Protein AF-A0A2V6RR60-F1 (afdb_monomer)

Sequence (79 aa):
MARVRLVPTEKLDPALRDLTEQAVRHRQNPAIFQAMGHIPEAFKAYWTFYAPLRLKGLLDAKLKELVRLKIASLNDCAT

Foldseek 3Di:
DDPDDFADLVLADPVLNVVLVVCVVVVHDSRVSRRCSVPVVVVVVVCVVCVCVQPHDDDDNVVSVVVVVVVCVVVVHDD

Mean predicted aligned error: 2.94 Å

Solvent-accessible surface area (backbone atoms only — not comparable to full-atom values): 4713 Å² total; per-residue (Å²): 130,81,93,62,81,65,45,55,64,92,76,34,56,69,73,45,27,54,52,28,51,50,24,53,76,70,75,43,82,35,62,63,42,22,49,39,44,82,44,52,68,60,47,52,54,50,43,69,65,45,46,53,69,69,78,48,74,93,68,54,68,66,59,53,47,54,51,51,52,52,52,28,60,77,64,75,45,91,126

Structure (mmCIF, N/CA/C/O backbone):
data_AF-A0A2V6RR60-F1
#
_entry.id   AF-A0A2V6RR60-F1
#
loop_
_atom_site.group_PDB
_atom_site.id
_atom_site.type_symbol
_atom_site.label_atom_id
_atom_site.label_alt_id
_atom_site.label_comp_id
_atom_site.label_asym_id
_atom_site.label_entity_id
_atom_site.label_seq_id
_atom_site.pdbx_PDB_ins_code
_atom_site.Cartn_x
_atom_site.Cartn_y
_atom_site.Cartn_z
_atom_site.occupancy
_atom_site.B_iso_or_equiv
_atom_site.auth_seq_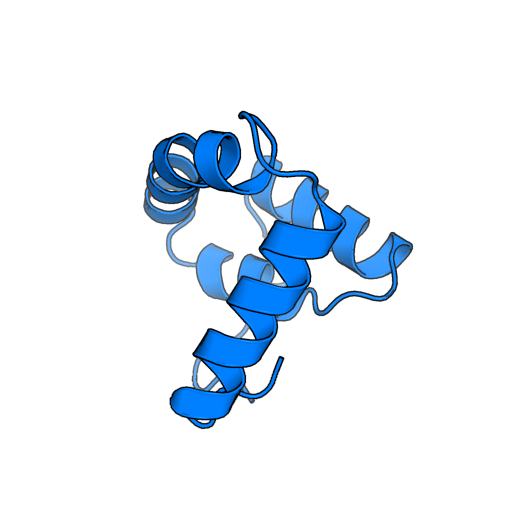id
_atom_site.auth_comp_id
_atom_site.auth_asym_id
_atom_site.auth_atom_id
_atom_site.pdbx_PDB_model_num
ATOM 1 N N . MET A 1 1 ? 3.875 -7.143 -15.461 1.00 68.50 1 MET A N 1
ATOM 2 C CA . MET A 1 1 ? 4.500 -5.798 -15.445 1.00 68.50 1 MET A CA 1
ATOM 3 C C . MET A 1 1 ? 3.461 -4.747 -15.793 1.00 68.50 1 MET A C 1
ATOM 5 O O . MET A 1 1 ? 2.568 -5.048 -16.581 1.00 68.50 1 MET A O 1
ATOM 9 N N . ALA A 1 2 ? 3.562 -3.550 -15.209 1.00 81.06 2 ALA A N 1
ATOM 10 C CA . ALA A 1 2 ? 2.649 -2.452 -15.517 1.00 81.06 2 ALA A CA 1
ATOM 11 C C . ALA A 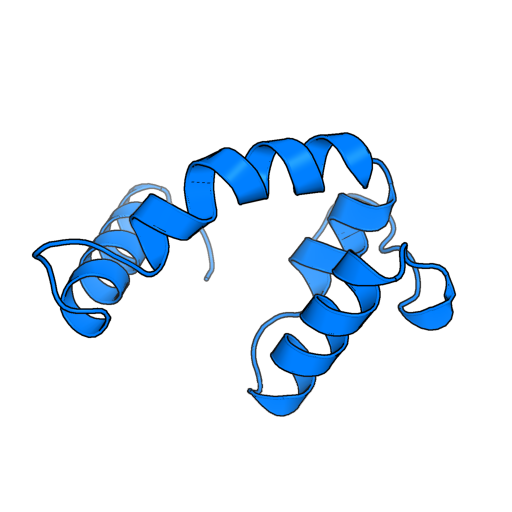1 2 ? 2.715 -2.102 -17.013 1.00 81.06 2 ALA A C 1
ATOM 13 O O . ALA A 1 2 ? 3.797 -2.017 -17.590 1.00 81.06 2 ALA A O 1
ATOM 14 N N . ARG A 1 3 ? 1.550 -1.920 -17.641 1.00 90.75 3 ARG A N 1
ATOM 15 C CA . ARG A 1 3 ? 1.433 -1.459 -19.038 1.00 90.75 3 ARG A CA 1
ATOM 16 C C . ARG A 1 3 ? 1.409 0.070 -19.149 1.00 90.75 3 ARG A C 1
ATOM 18 O O . ARG A 1 3 ? 1.378 0.604 -20.251 1.00 90.75 3 ARG A O 1
ATOM 25 N N . VAL A 1 4 ? 1.430 0.759 -18.010 1.00 92.00 4 VAL A N 1
ATOM 26 C CA . VAL A 1 4 ? 1.511 2.216 -17.892 1.00 92.00 4 VAL A CA 1
ATOM 27 C C . VAL A 1 4 ? 2.918 2.626 -17.470 1.00 92.00 4 VAL A C 1
ATOM 29 O O . VAL A 1 4 ? 3.619 1.862 -16.803 1.00 92.00 4 VAL A O 1
ATOM 32 N N . ARG A 1 5 ? 3.332 3.843 -17.839 1.00 95.62 5 ARG A N 1
ATOM 33 C CA . ARG A 1 5 ? 4.585 4.421 -17.334 1.00 95.62 5 ARG A CA 1
ATOM 34 C C . ARG A 1 5 ? 4.465 4.611 -15.825 1.00 95.62 5 ARG A C 1
ATOM 36 O O . ARG A 1 5 ? 3.457 5.133 -15.366 1.00 95.62 5 ARG A O 1
ATOM 43 N N . LEU A 1 6 ? 5.475 4.211 -15.066 1.00 96.81 6 LEU A N 1
ATOM 44 C CA . LEU A 1 6 ? 5.506 4.441 -13.623 1.00 96.81 6 LEU A CA 1
ATOM 45 C C . LEU A 1 6 ? 5.958 5.876 -13.344 1.00 96.81 6 LEU A C 1
ATOM 47 O O . LEU A 1 6 ? 6.912 6.349 -13.965 1.00 96.81 6 LEU A O 1
ATOM 51 N N . VAL A 1 7 ? 5.270 6.572 -12.439 1.00 97.50 7 VAL A N 1
ATOM 52 C CA . VAL A 1 7 ? 5.696 7.904 -11.998 1.00 97.50 7 VAL A CA 1
ATOM 53 C C . VAL A 1 7 ? 6.924 7.743 -11.090 1.00 97.50 7 VAL A C 1
ATOM 55 O O . VAL A 1 7 ? 6.857 6.966 -10.134 1.00 97.50 7 VAL A O 1
ATOM 58 N N . PRO A 1 8 ? 8.047 8.437 -11.366 1.00 96.69 8 PRO A N 1
ATOM 59 C CA . PRO A 1 8 ? 9.225 8.393 -10.502 1.00 96.69 8 PRO A CA 1
ATOM 60 C C . PRO A 1 8 ? 8.901 8.830 -9.071 1.00 96.69 8 PRO A C 1
ATOM 62 O O . PRO A 1 8 ? 8.118 9.760 -8.874 1.00 96.69 8 PRO A O 1
ATOM 65 N N . THR A 1 9 ? 9.510 8.181 -8.078 1.00 96.25 9 THR A N 1
ATOM 66 C CA . THR A 1 9 ? 9.211 8.372 -6.646 1.00 96.25 9 THR A CA 1
ATOM 67 C C . THR A 1 9 ? 9.324 9.835 -6.206 1.00 96.25 9 THR A C 1
ATOM 69 O O . THR A 1 9 ? 8.485 10.352 -5.468 1.00 96.25 9 THR A O 1
ATOM 72 N N . GLU A 1 10 ? 10.322 10.550 -6.713 1.00 96.38 10 GLU A N 1
ATOM 73 C CA . GLU A 1 10 ? 10.561 11.964 -6.442 1.00 96.38 10 GLU A CA 1
ATOM 74 C C . GLU A 1 10 ? 9.455 12.880 -6.993 1.00 96.38 10 GLU A C 1
ATOM 76 O O . GLU A 1 10 ? 9.219 13.955 -6.445 1.00 96.38 10 GLU A O 1
ATOM 81 N N . LYS A 1 11 ? 8.713 12.435 -8.013 1.00 97.19 11 LYS A N 1
ATOM 82 C CA . LYS A 1 11 ? 7.603 13.177 -8.636 1.00 97.19 11 LYS A CA 1
ATOM 83 C C . LYS A 1 11 ? 6.225 12.801 -8.087 1.00 97.19 11 LYS A C 1
ATOM 85 O O . LYS A 1 11 ? 5.230 13.353 -8.548 1.00 97.19 11 LYS A O 1
ATOM 90 N N . LEU A 1 12 ? 6.151 11.861 -7.144 1.00 97.88 12 LEU A N 1
ATOM 91 C CA . LEU A 1 12 ? 4.886 11.455 -6.539 1.00 97.88 12 LEU A CA 1
ATOM 92 C C . LEU A 1 12 ? 4.322 12.529 -5.610 1.00 97.88 12 LEU A C 1
ATOM 94 O O . LEU A 1 12 ? 5.059 13.295 -4.986 1.00 97.88 12 LEU A O 1
ATOM 98 N N . ASP A 1 13 ? 2.997 12.504 -5.471 1.00 97.62 13 ASP A N 1
ATOM 99 C CA . ASP A 1 13 ? 2.313 13.115 -4.335 1.00 97.62 13 ASP A CA 1
ATOM 100 C C . ASP A 1 13 ? 2.954 12.639 -3.011 1.00 97.62 13 ASP A C 1
ATOM 102 O O . ASP A 1 13 ? 3.294 11.452 -2.913 1.00 97.62 13 ASP A O 1
ATOM 106 N N . PRO A 1 14 ? 3.118 13.513 -1.995 1.00 96.94 14 PRO A N 1
ATOM 107 C CA . PRO A 1 14 ? 3.819 13.166 -0.759 1.00 96.94 14 PRO A CA 1
ATOM 108 C C . PRO A 1 14 ? 3.322 11.877 -0.093 1.00 96.94 14 PRO A C 1
ATOM 110 O O . PRO A 1 14 ? 4.135 11.047 0.301 1.00 96.94 14 PRO A O 1
ATOM 113 N N . ALA A 1 15 ? 2.005 11.646 -0.050 1.00 94.00 15 ALA A N 1
ATOM 114 C CA . ALA A 1 15 ? 1.457 10.452 0.590 1.00 94.00 15 ALA A CA 1
ATOM 115 C C . ALA A 1 15 ? 1.828 9.165 -0.169 1.00 94.00 15 ALA A C 1
ATOM 117 O O . ALA A 1 15 ? 2.127 8.134 0.434 1.00 94.00 15 ALA A O 1
ATOM 118 N N . LEU A 1 16 ? 1.829 9.214 -1.504 1.00 96.88 16 LEU A N 1
ATOM 119 C CA . LEU A 1 16 ? 2.218 8.074 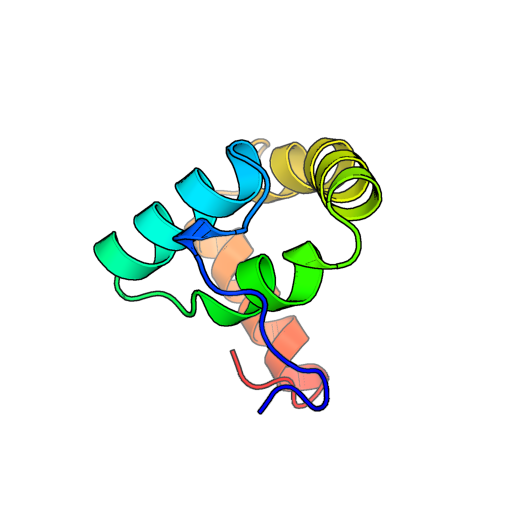-2.338 1.00 96.88 16 LEU A CA 1
ATOM 120 C C . LEU A 1 16 ? 3.734 7.864 -2.319 1.00 96.88 16 LEU A C 1
ATOM 122 O O . LEU A 1 16 ? 4.184 6.719 -2.401 1.00 96.88 16 LEU A O 1
ATOM 126 N N . ARG A 1 17 ? 4.521 8.938 -2.187 1.00 97.69 17 ARG A N 1
ATOM 127 C CA . ARG A 1 17 ? 5.972 8.853 -1.993 1.00 97.69 17 ARG A CA 1
ATOM 128 C C . ARG A 1 17 ? 6.300 8.090 -0.714 1.00 97.69 17 ARG A C 1
ATOM 130 O O . ARG A 1 17 ? 7.035 7.109 -0.784 1.00 97.69 17 ARG A O 1
ATOM 137 N N . ASP A 1 18 ? 5.681 8.460 0.404 1.00 96.06 18 ASP A N 1
ATOM 138 C CA . ASP A 1 18 ? 5.899 7.799 1.694 1.00 96.06 18 ASP A CA 1
ATOM 139 C C . ASP A 1 18 ? 5.561 6.302 1.628 1.00 96.06 18 ASP A C 1
ATOM 141 O O . ASP A 1 18 ? 6.338 5.460 2.080 1.00 96.06 18 ASP A O 1
ATOM 145 N N . LEU A 1 19 ? 4.435 5.947 0.997 1.00 94.38 19 LEU A N 1
ATOM 146 C CA . LEU A 1 19 ? 4.041 4.549 0.786 1.00 94.38 19 LEU A CA 1
ATOM 147 C C . LEU A 1 19 ? 5.025 3.791 -0.116 1.00 94.38 19 LEU A C 1
ATOM 149 O O . LEU A 1 19 ? 5.342 2.630 0.143 1.00 94.38 19 LEU A O 1
ATOM 153 N N . THR A 1 20 ? 5.540 4.451 -1.153 1.00 96.69 20 THR A N 1
ATOM 154 C CA . THR A 1 20 ? 6.551 3.883 -2.054 1.00 96.69 20 THR A CA 1
ATOM 155 C C . THR A 1 20 ? 7.844 3.583 -1.299 1.00 96.69 20 THR A C 1
ATOM 157 O O . THR A 1 20 ? 8.397 2.490 -1.424 1.00 96.69 20 THR A O 1
ATOM 160 N N . GLU A 1 21 ? 8.315 4.517 -0.474 1.00 96.25 21 GLU A N 1
ATOM 161 C CA . GLU A 1 21 ? 9.514 4.327 0.341 1.00 96.25 21 GLU A CA 1
ATOM 162 C C . GLU A 1 21 ? 9.334 3.231 1.392 1.00 96.25 21 GLU A C 1
ATOM 164 O O . GLU A 1 21 ? 10.234 2.411 1.583 1.00 96.25 21 GLU A O 1
ATOM 169 N N . GLN A 1 22 ? 8.174 3.174 2.049 1.00 94.31 22 GLN A N 1
ATOM 170 C CA . GLN A 1 22 ? 7.846 2.099 2.985 1.00 94.31 22 GLN A CA 1
ATOM 171 C C . GLN A 1 22 ? 7.862 0.737 2.288 1.00 94.31 22 GLN A C 1
ATOM 173 O O . GLN A 1 22 ? 8.483 -0.197 2.796 1.00 94.31 22 GLN A O 1
ATOM 178 N N . ALA A 1 23 ? 7.260 0.628 1.100 1.00 93.50 23 ALA A N 1
ATOM 179 C CA . ALA A 1 23 ? 7.281 -0.607 0.323 1.00 93.50 23 ALA A CA 1
ATOM 180 C C . ALA A 1 23 ? 8.717 -1.056 0.026 1.00 93.50 23 ALA A C 1
ATOM 182 O O . ALA A 1 23 ? 9.058 -2.210 0.276 1.00 93.50 23 ALA A O 1
ATOM 183 N N . VAL A 1 24 ? 9.592 -0.140 -0.403 1.00 94.56 24 VAL A N 1
ATOM 184 C CA . VAL A 1 24 ? 11.015 -0.443 -0.633 1.00 94.56 24 VAL A CA 1
ATOM 185 C C . VAL A 1 24 ? 11.702 -0.911 0.653 1.00 94.56 24 VAL A C 1
ATOM 187 O O . VAL A 1 24 ? 12.361 -1.953 0.646 1.00 94.56 24 VAL A O 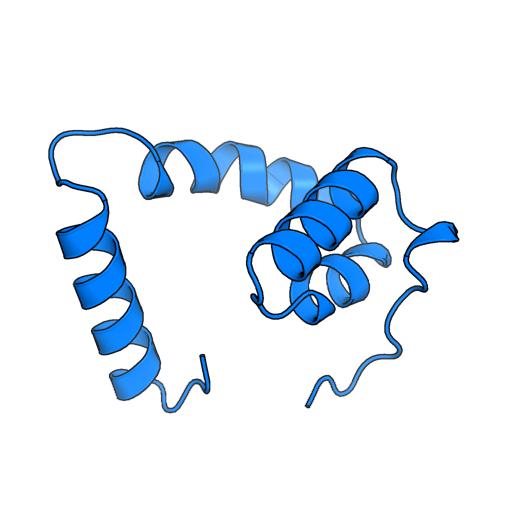1
ATOM 190 N N . ARG A 1 25 ? 11.518 -0.197 1.773 1.00 96.31 25 ARG A N 1
ATOM 191 C CA . ARG A 1 25 ? 12.107 -0.559 3.080 1.00 96.31 25 ARG A CA 1
ATOM 192 C C . ARG A 1 25 ? 11.677 -1.954 3.537 1.00 96.31 25 ARG A C 1
ATOM 194 O O . ARG A 1 25 ? 12.485 -2.692 4.097 1.00 96.31 25 ARG A O 1
ATOM 201 N N . HIS A 1 26 ? 10.436 -2.337 3.251 1.00 91.44 26 HIS A N 1
ATOM 202 C CA . HIS A 1 26 ? 9.878 -3.646 3.591 1.00 91.44 26 HIS A CA 1
ATOM 203 C C . HIS A 1 26 ? 10.038 -4.703 2.485 1.00 91.44 26 HIS A C 1
ATOM 205 O O . HIS A 1 26 ? 9.472 -5.788 2.606 1.00 91.44 26 HIS A O 1
ATOM 211 N N . ARG A 1 27 ? 10.822 -4.425 1.430 1.00 91.62 27 ARG A N 1
ATOM 212 C CA . ARG A 1 27 ? 11.042 -5.316 0.271 1.00 91.62 27 ARG A CA 1
ATOM 213 C C . ARG A 1 27 ? 9.742 -5.755 -0.423 1.00 91.62 27 ARG A C 1
ATOM 215 O O . ARG A 1 27 ? 9.639 -6.869 -0.929 1.00 91.62 27 ARG A O 1
ATOM 222 N N . GLN A 1 28 ? 8.751 -4.874 -0.437 1.00 89.44 28 GLN A N 1
ATOM 223 C CA . GLN A 1 28 ? 7.484 -5.015 -1.149 1.00 89.44 28 GLN A CA 1
ATOM 224 C C . GLN A 1 28 ? 7.549 -4.299 -2.502 1.00 89.44 28 GLN A C 1
ATOM 226 O O . GLN A 1 28 ? 8.422 -3.466 -2.735 1.00 89.44 28 GLN A O 1
ATOM 231 N N . ASN A 1 29 ? 6.610 -4.608 -3.398 1.00 89.50 29 ASN A N 1
ATOM 232 C CA . ASN A 1 29 ? 6.565 -4.020 -4.734 1.00 89.50 29 ASN A CA 1
ATOM 233 C C . ASN A 1 29 ? 6.097 -2.543 -4.701 1.00 89.50 29 ASN A C 1
ATOM 235 O O . ASN A 1 29 ? 4.916 -2.294 -4.447 1.00 89.50 29 ASN A O 1
ATOM 239 N N . PRO A 1 30 ? 6.964 -1.561 -5.022 1.00 93.62 30 PRO A N 1
ATOM 240 C CA . PRO A 1 30 ? 6.591 -0.144 -5.029 1.00 93.62 30 PRO A CA 1
ATOM 241 C C . PRO A 1 30 ? 5.737 0.262 -6.241 1.00 93.62 30 PRO A C 1
ATOM 243 O O . PRO A 1 30 ? 5.118 1.328 -6.233 1.00 93.62 30 PRO A O 1
ATOM 246 N N . ALA A 1 31 ? 5.689 -0.567 -7.293 1.00 94.19 31 ALA A N 1
ATOM 247 C CA . ALA A 1 31 ? 5.141 -0.182 -8.592 1.00 94.19 31 ALA A CA 1
ATOM 248 C C . ALA A 1 31 ? 3.649 0.180 -8.546 1.00 94.19 31 ALA A C 1
ATOM 250 O O . ALA A 1 31 ? 3.188 0.954 -9.382 1.00 94.19 31 ALA A O 1
ATOM 251 N N . ILE A 1 32 ? 2.892 -0.343 -7.574 1.00 91.94 32 ILE A N 1
ATOM 252 C CA . ILE A 1 32 ? 1.476 0.002 -7.404 1.00 91.94 32 ILE A CA 1
ATOM 253 C C . ILE A 1 32 ? 1.295 1.486 -7.064 1.00 91.94 32 ILE A C 1
ATOM 255 O O . ILE A 1 32 ? 0.485 2.160 -7.695 1.00 91.94 32 ILE A O 1
ATOM 259 N N . PHE A 1 33 ? 2.088 2.022 -6.134 1.00 95.56 33 PHE A N 1
ATOM 260 C CA . PHE A 1 33 ? 2.009 3.427 -5.732 1.00 95.56 33 PHE A CA 1
ATOM 261 C C . PHE A 1 33 ? 2.527 4.343 -6.845 1.00 95.56 33 PHE A C 1
ATOM 263 O O . PHE A 1 33 ? 1.927 5.376 -7.129 1.00 95.56 33 PHE A O 1
ATOM 270 N N . GLN A 1 34 ? 3.573 3.914 -7.553 1.00 96.94 34 GLN A N 1
ATOM 271 C CA . GLN A 1 34 ? 4.104 4.641 -8.707 1.00 96.94 34 GLN A CA 1
ATOM 272 C C . GLN A 1 34 ? 3.125 4.685 -9.892 1.00 96.94 34 GLN A C 1
ATOM 274 O O . GLN A 1 34 ? 3.049 5.694 -10.590 1.00 96.94 34 GLN A O 1
ATOM 279 N N . ALA A 1 35 ? 2.358 3.617 -10.129 1.00 96.25 35 ALA A N 1
ATOM 280 C CA . ALA A 1 35 ? 1.303 3.605 -11.143 1.00 96.25 35 ALA A CA 1
ATOM 281 C C . ALA A 1 35 ? 0.120 4.500 -10.738 1.00 96.25 35 ALA A C 1
ATOM 283 O O . ALA A 1 35 ? -0.406 5.245 -11.562 1.00 96.25 35 ALA A O 1
ATOM 284 N N . MET A 1 36 ? -0.266 4.472 -9.461 1.00 96.25 36 MET A N 1
ATOM 285 C CA . MET A 1 36 ? -1.344 5.309 -8.921 1.00 96.25 36 MET A CA 1
ATOM 286 C C . MET A 1 36 ? -0.974 6.797 -8.836 1.00 96.25 36 MET A C 1
ATOM 288 O O . MET A 1 36 ? -1.862 7.639 -8.730 1.00 96.25 36 MET A O 1
ATOM 292 N N . GLY A 1 37 ? 0.312 7.139 -8.969 1.00 96.81 37 GLY A N 1
ATOM 293 C CA . GLY A 1 37 ? 0.801 8.517 -9.049 1.00 96.81 37 GLY A CA 1
ATOM 294 C C . GLY A 1 37 ? 0.212 9.348 -10.193 1.00 96.81 37 GLY A C 1
ATOM 295 O O . GLY A 1 37 ? 0.261 10.570 -10.126 1.00 96.81 37 GLY A O 1
ATOM 296 N N . HIS A 1 38 ? -0.381 8.718 -11.215 1.00 97.06 38 HIS A N 1
ATOM 297 C CA . HIS A 1 38 ?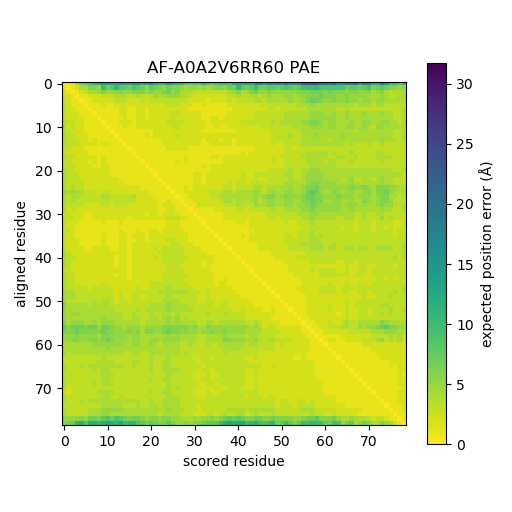 -1.127 9.429 -12.266 1.00 97.06 38 HIS A CA 1
ATOM 298 C C . HIS A 1 38 ? -2.474 9.984 -11.788 1.00 97.06 38 HIS A C 1
ATOM 300 O O . HIS A 1 38 ? -3.000 10.912 -12.395 1.00 97.06 38 HIS A O 1
ATOM 306 N N . ILE A 1 39 ? -3.043 9.411 -10.724 1.00 96.75 39 ILE A N 1
ATOM 307 C CA . ILE A 1 39 ? -4.368 9.746 -10.183 1.00 96.75 39 ILE A CA 1
ATOM 308 C C . ILE A 1 39 ? -4.349 9.746 -8.639 1.00 96.75 39 ILE A C 1
ATOM 310 O O . ILE A 1 39 ? -5.092 8.992 -8.002 1.00 96.75 39 ILE A O 1
ATOM 314 N N . PRO A 1 40 ? -3.508 10.586 -8.004 1.00 96.81 40 PRO A N 1
ATOM 315 C CA . PRO A 1 40 ? -3.251 10.518 -6.564 1.00 96.81 40 PRO A CA 1
ATOM 316 C C . PRO A 1 40 ? -4.519 10.696 -5.720 1.00 96.81 40 PRO A C 1
ATOM 318 O O . PRO A 1 40 ? -4.706 9.974 -4.744 1.00 96.81 40 PRO A O 1
ATOM 321 N N . GLU A 1 41 ? -5.433 11.582 -6.120 1.00 97.12 41 GLU A N 1
ATOM 322 C CA . GLU A 1 41 ? -6.685 11.820 -5.387 1.00 97.12 41 GLU A CA 1
ATOM 323 C C . GLU A 1 41 ? -7.618 10.601 -5.394 1.00 97.12 41 GLU A C 1
ATOM 325 O O . GLU A 1 41 ? -8.206 10.258 -4.368 1.00 97.12 41 GLU A O 1
ATOM 330 N N . ALA A 1 42 ? -7.690 9.874 -6.514 1.00 96.81 42 ALA A N 1
ATOM 331 C CA . ALA A 1 42 ? -8.461 8.635 -6.588 1.00 96.81 42 ALA A CA 1
ATOM 332 C C . ALA A 1 42 ? -7.860 7.553 -5.679 1.00 96.81 42 ALA A C 1
ATOM 334 O O . ALA A 1 42 ? -8.590 6.846 -4.983 1.00 96.81 42 ALA A O 1
ATOM 335 N N . PHE A 1 43 ? -6.527 7.456 -5.630 1.00 96.19 43 PHE A N 1
ATOM 336 C CA . PHE A 1 43 ? -5.856 6.525 -4.728 1.00 96.19 43 PHE A CA 1
ATOM 337 C C . PHE A 1 43 ? -6.083 6.879 -3.253 1.00 96.19 43 PHE A C 1
ATOM 339 O O . PHE A 1 43 ? -6.367 5.987 -2.456 1.00 96.19 43 PHE A O 1
ATOM 346 N N . LYS A 1 44 ? -6.020 8.162 -2.878 1.00 95.94 44 LYS A N 1
ATOM 347 C CA . LYS A 1 44 ? -6.305 8.624 -1.507 1.00 95.94 44 LYS A CA 1
ATOM 348 C C . LYS A 1 44 ? -7.742 8.299 -1.083 1.00 95.94 44 LYS A C 1
ATOM 350 O O . LYS A 1 44 ? -7.959 7.820 0.034 1.00 95.94 44 LYS A O 1
ATOM 355 N N . ALA A 1 45 ? -8.713 8.491 -1.978 1.00 96.88 45 ALA A N 1
ATOM 356 C CA . ALA A 1 45 ? -10.106 8.120 -1.731 1.00 96.88 45 ALA A CA 1
ATOM 357 C C . ALA A 1 45 ? -10.266 6.599 -1.558 1.00 96.88 45 ALA A C 1
ATOM 359 O O . ALA A 1 45 ? -10.856 6.141 -0.576 1.00 96.88 45 ALA A O 1
ATOM 360 N N . TYR A 1 46 ? -9.666 5.806 -2.452 1.00 96.06 46 TYR A N 1
ATOM 361 C CA . TYR A 1 46 ? -9.630 4.348 -2.327 1.00 96.06 46 TYR A CA 1
ATOM 362 C C . TYR A 1 46 ? -8.998 3.906 -1.003 1.00 96.06 46 TYR A C 1
ATOM 364 O O . TYR A 1 46 ? -9.540 3.043 -0.314 1.00 96.06 46 TYR A O 1
ATOM 372 N N . TRP A 1 47 ? -7.875 4.509 -0.615 1.00 94.62 47 TRP A N 1
ATOM 373 C CA . TRP A 1 47 ? -7.164 4.147 0.604 1.00 94.62 47 TRP A CA 1
ATOM 374 C C . TRP A 1 47 ? -7.965 4.483 1.862 1.00 94.62 47 TRP A C 1
ATOM 376 O O . TRP A 1 47 ? -8.009 3.673 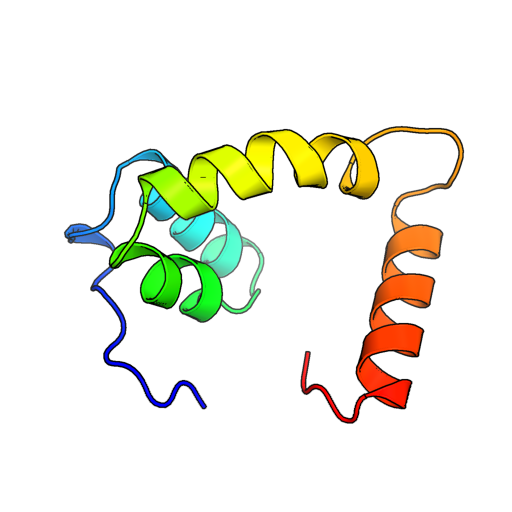2.785 1.00 94.62 47 TRP A O 1
ATOM 386 N N . THR A 1 48 ? -8.671 5.617 1.871 1.00 95.81 48 THR A N 1
ATOM 387 C CA . THR A 1 48 ? -9.609 5.982 2.946 1.00 95.81 48 THR A CA 1
ATOM 388 C C . THR A 1 48 ? -10.655 4.888 3.176 1.00 95.81 48 THR A C 1
ATOM 390 O O . THR A 1 48 ? -10.941 4.533 4.319 1.00 95.81 48 THR A O 1
ATOM 393 N N . PHE A 1 49 ? -11.178 4.305 2.097 1.00 95.38 49 PHE A N 1
ATOM 394 C CA . PHE A 1 49 ? -12.119 3.188 2.159 1.00 95.38 49 PHE A CA 1
ATOM 395 C C . PHE A 1 49 ? -11.451 1.853 2.545 1.00 95.38 49 PHE A C 1
ATOM 397 O O . PHE A 1 49 ? -11.953 1.125 3.402 1.00 95.38 49 PHE A O 1
ATOM 404 N N . TYR A 1 50 ? -10.323 1.509 1.922 1.00 93.88 50 TYR A N 1
ATOM 405 C CA . TYR A 1 50 ? -9.734 0.169 1.991 1.00 93.88 50 TYR A CA 1
ATOM 406 C C . TYR A 1 50 ? -8.852 -0.064 3.226 1.00 93.88 50 TYR A C 1
ATOM 408 O O . TYR A 1 50 ? -8.828 -1.169 3.779 1.00 93.88 50 TYR A O 1
ATOM 416 N N . ALA A 1 51 ? -8.128 0.956 3.696 1.00 92.94 51 ALA A N 1
ATOM 417 C CA . ALA A 1 51 ? -7.171 0.813 4.793 1.00 92.94 51 ALA A CA 1
ATOM 418 C C . ALA A 1 51 ? -7.798 0.279 6.097 1.00 92.94 51 ALA A C 1
ATOM 420 O O . ALA A 1 51 ? -7.197 -0.612 6.704 1.00 92.94 51 ALA A O 1
ATOM 421 N N . PRO A 1 52 ? -9.001 0.716 6.533 1.00 93.19 52 PRO A N 1
ATOM 422 C CA . PRO A 1 52 ? -9.660 0.139 7.704 1.00 93.19 52 PRO A CA 1
ATOM 423 C C . PRO A 1 52 ? -9.926 -1.362 7.557 1.00 93.19 52 PRO A C 1
ATOM 425 O O . PRO A 1 52 ? -9.663 -2.116 8.492 1.00 93.19 52 PRO A O 1
ATOM 428 N N . LEU A 1 53 ? -10.366 -1.813 6.377 1.00 90.81 53 LEU A N 1
ATOM 429 C CA . LEU A 1 53 ? -10.624 -3.229 6.099 1.00 90.81 53 LEU A CA 1
ATOM 430 C C . LEU A 1 53 ? -9.330 -4.049 6.166 1.00 90.81 53 LEU A C 1
ATOM 432 O O . LEU A 1 53 ? -9.298 -5.143 6.738 1.00 90.81 53 LEU A O 1
ATOM 436 N N . ARG A 1 54 ? -8.229 -3.501 5.638 1.00 90.81 54 ARG A N 1
ATOM 437 C CA . ARG A 1 54 ? -6.927 -4.178 5.640 1.00 90.81 54 ARG A CA 1
ATOM 438 C C . ARG A 1 54 ? -6.285 -4.225 7.026 1.00 90.81 54 ARG A C 1
ATOM 440 O O . ARG A 1 54 ? -5.762 -5.277 7.398 1.00 90.81 54 ARG A O 1
ATOM 447 N N . LEU A 1 55 ? -6.322 -3.120 7.771 1.00 90.81 55 LEU A N 1
ATOM 448 C CA . LEU A 1 55 ? -5.491 -2.900 8.963 1.00 90.81 55 LEU A CA 1
ATOM 449 C C . LEU A 1 55 ? -6.226 -3.085 10.299 1.00 90.81 55 LEU A C 1
ATOM 451 O O . LEU A 1 55 ? -5.570 -3.323 11.306 1.00 90.81 55 LEU A O 1
ATOM 455 N N . LYS A 1 56 ? -7.562 -2.990 10.337 1.00 92.06 56 LYS A N 1
ATOM 456 C CA . LYS A 1 56 ? -8.363 -3.019 11.580 1.00 92.06 56 LYS A CA 1
ATOM 457 C C . LYS A 1 56 ? -9.467 -4.079 11.538 1.00 92.06 56 LYS A C 1
ATOM 459 O O . LYS A 1 56 ? -9.802 -4.580 10.473 1.00 92.06 56 LYS A O 1
ATOM 464 N N . GLY A 1 57 ? -10.074 -4.410 12.674 1.00 92.06 57 GLY A N 1
ATOM 465 C CA . GLY A 1 57 ? -11.206 -5.345 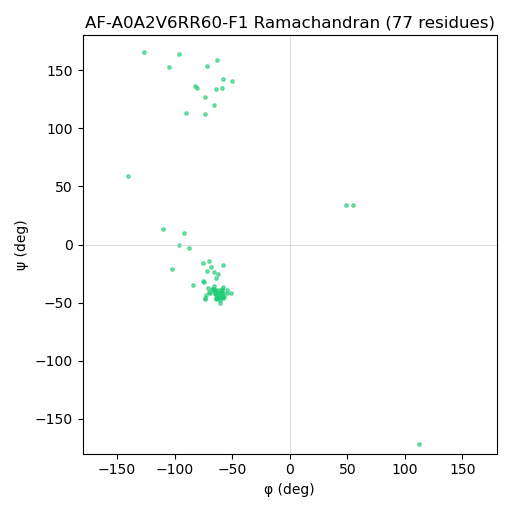12.762 1.00 92.06 57 GLY A CA 1
ATOM 466 C C . GLY A 1 57 ? -10.859 -6.651 13.478 1.00 92.06 57 GLY A C 1
ATOM 467 O O . GLY A 1 57 ? -9.791 -6.761 14.069 1.00 92.06 57 GLY A O 1
ATOM 468 N N . LEU A 1 58 ? -11.781 -7.618 13.439 1.00 95.44 58 LEU A N 1
ATOM 469 C CA . LEU A 1 58 ? -11.716 -8.836 14.264 1.00 95.44 58 LEU A CA 1
ATOM 470 C C . LEU A 1 58 ? -10.694 -9.873 13.787 1.00 95.44 58 LEU A C 1
ATOM 472 O O . LEU A 1 58 ? -10.157 -10.619 14.598 1.00 95.44 58 LEU A O 1
ATOM 476 N N . LEU A 1 59 ? -10.445 -9.948 12.478 1.00 95.00 59 LEU A N 1
ATOM 477 C CA . LEU A 1 59 ? -9.496 -10.910 11.920 1.00 95.00 59 LEU A CA 1
ATOM 478 C C . LEU A 1 59 ? -8.069 -10.382 12.047 1.00 95.00 59 LEU A C 1
ATOM 480 O O . LEU A 1 59 ? -7.803 -9.223 11.711 1.00 95.00 59 LEU A O 1
ATOM 484 N N . ASP A 1 60 ? -7.151 -11.252 12.458 1.00 94.31 60 ASP A N 1
ATOM 485 C CA . ASP A 1 60 ? -5.739 -10.906 12.531 1.00 94.31 60 ASP A CA 1
ATOM 486 C C . ASP A 1 60 ? -5.148 -10.584 11.140 1.00 94.31 60 ASP A C 1
ATOM 488 O O . ASP A 1 60 ? -5.677 -10.947 10.079 1.00 94.31 60 ASP A O 1
ATOM 492 N N . ALA A 1 61 ? -4.028 -9.859 11.135 1.00 92.44 61 ALA A N 1
ATOM 493 C CA . ALA A 1 61 ? -3.395 -9.394 9.903 1.00 92.44 61 ALA A CA 1
ATOM 494 C C . ALA A 1 61 ? -2.892 -10.540 9.005 1.00 92.44 61 ALA A C 1
ATOM 496 O O . ALA A 1 61 ? -2.858 -10.369 7.780 1.00 92.44 61 ALA A O 1
ATOM 497 N N . LYS A 1 62 ? -2.523 -11.685 9.601 1.00 94.62 62 LYS A N 1
ATOM 498 C CA . LYS A 1 62 ? -2.004 -12.869 8.906 1.00 94.62 62 LYS A CA 1
ATOM 499 C C . LYS A 1 62 ? -3.128 -13.585 8.164 1.00 94.62 62 LYS A C 1
ATOM 501 O O . LYS A 1 62 ? -2.972 -13.878 6.983 1.00 94.62 62 LYS A O 1
ATOM 506 N N . LEU A 1 63 ? -4.274 -13.800 8.803 1.00 96.19 63 LEU A N 1
ATOM 507 C CA . LEU A 1 63 ? -5.454 -14.397 8.191 1.00 96.19 63 LEU A CA 1
ATOM 508 C C . LEU A 1 63 ? -5.949 -13.550 7.017 1.00 96.19 63 LEU A C 1
ATOM 510 O O . LEU A 1 63 ? -6.189 -14.082 5.935 1.00 96.19 63 LEU A O 1
ATOM 514 N N . LYS A 1 64 ? -6.019 -12.225 7.181 1.00 96.25 64 LYS A N 1
ATOM 515 C CA . LYS A 1 64 ? -6.377 -11.320 6.076 1.00 96.25 64 LYS A CA 1
ATOM 516 C C . LYS A 1 64 ? -5.429 -11.432 4.888 1.00 96.25 64 LYS A C 1
ATOM 518 O O . LYS A 1 64 ? -5.875 -11.377 3.746 1.00 96.25 64 LYS A O 1
ATOM 523 N N . GLU A 1 65 ? -4.134 -11.592 5.146 1.00 93.69 65 GLU A N 1
ATOM 524 C CA . GLU A 1 65 ? -3.148 -11.761 4.081 1.00 93.69 65 GLU A CA 1
ATOM 525 C C . GLU A 1 65 ? -3.294 -13.111 3.370 1.00 93.69 65 GLU A C 1
ATOM 527 O O . GLU A 1 65 ? -3.276 -13.150 2.143 1.00 93.69 65 GLU A O 1
ATOM 532 N N . LEU A 1 66 ? -3.531 -14.202 4.106 1.00 96.31 66 LEU A N 1
ATOM 533 C CA . LEU A 1 66 ? -3.796 -15.517 3.511 1.00 96.31 66 LEU A CA 1
ATOM 534 C C . LEU A 1 66 ? -5.051 -15.502 2.627 1.00 96.31 66 LEU A C 1
ATOM 536 O O . LEU A 1 66 ? -5.031 -16.041 1.521 1.00 96.31 66 LEU A O 1
ATOM 540 N N . VAL A 1 67 ? -6.122 -14.839 3.074 1.00 96.38 67 VAL A N 1
ATOM 541 C CA . VAL A 1 67 ? -7.343 -14.657 2.272 1.00 96.38 67 VAL A CA 1
ATOM 542 C C . VAL A 1 67 ? -7.050 -13.836 1.013 1.00 96.38 67 VAL A C 1
ATOM 544 O O . V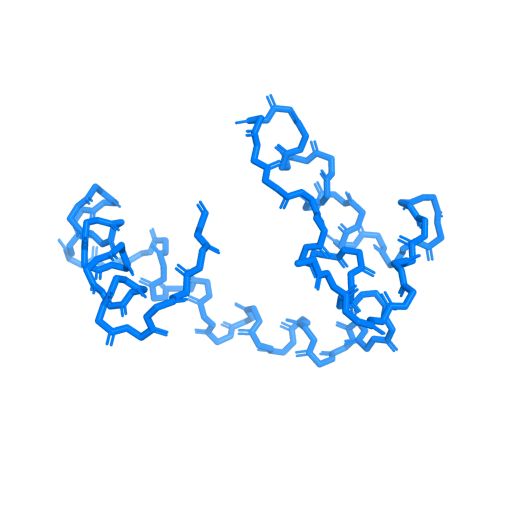AL A 1 67 ? -7.437 -14.245 -0.081 1.00 96.38 67 VAL A O 1
ATOM 547 N N . ARG A 1 68 ? -6.314 -12.720 1.130 1.00 95.31 68 ARG A N 1
ATOM 548 C CA . ARG A 1 68 ? -5.906 -11.891 -0.018 1.00 95.31 68 ARG A CA 1
ATOM 549 C C . ARG A 1 68 ? -5.095 -12.694 -1.041 1.00 95.31 68 ARG A C 1
ATOM 551 O O . ARG A 1 68 ? -5.364 -12.591 -2.235 1.00 95.31 68 ARG A O 1
ATOM 558 N N . LEU A 1 69 ? -4.139 -13.505 -0.583 1.00 95.88 69 LEU A N 1
ATOM 559 C CA . LEU A 1 69 ? -3.328 -14.381 -1.434 1.00 95.88 69 LEU A CA 1
ATOM 560 C C . LEU A 1 69 ? -4.178 -15.454 -2.123 1.00 95.88 69 LEU A C 1
ATOM 562 O O . LEU A 1 69 ? -4.000 -15.696 -3.315 1.00 95.88 69 LEU A O 1
ATOM 566 N N . LYS A 1 70 ? -5.147 -16.055 -1.418 1.00 97.88 70 LYS A N 1
ATOM 567 C CA . LYS A 1 70 ? -6.076 -17.017 -2.028 1.00 97.88 70 LYS A CA 1
ATOM 568 C C . LYS A 1 70 ? -6.927 -16.364 -3.116 1.00 97.88 70 LYS A C 1
ATOM 570 O O . LYS A 1 70 ? -7.068 -16.946 -4.186 1.00 97.88 70 LYS A O 1
ATOM 575 N N . ILE A 1 71 ? -7.452 -15.162 -2.871 1.00 97.44 71 ILE A N 1
ATOM 576 C CA . ILE A 1 71 ? -8.206 -14.397 -3.876 1.00 97.44 71 ILE A CA 1
ATOM 577 C C . ILE A 1 71 ? -7.320 -14.091 -5.085 1.00 97.44 71 ILE A C 1
ATOM 579 O O . ILE A 1 71 ? -7.748 -14.311 -6.213 1.00 97.44 71 ILE A O 1
ATOM 583 N N . ALA A 1 72 ? -6.084 -13.637 -4.872 1.00 96.62 72 ALA A N 1
ATOM 584 C CA . ALA A 1 72 ? -5.161 -13.353 -5.967 1.00 96.62 72 ALA A CA 1
ATOM 585 C C . ALA A 1 72 ? -4.850 -14.605 -6.801 1.00 96.62 72 ALA A C 1
ATOM 587 O O . ALA A 1 72 ? -4.926 -14.546 -8.023 1.00 96.62 72 ALA A O 1
ATOM 588 N N . SER A 1 73 ? -4.604 -15.746 -6.147 1.00 97.19 73 SER A N 1
ATOM 589 C CA . SER A 1 73 ? -4.396 -17.036 -6.814 1.00 97.19 73 SER A CA 1
ATOM 590 C C . SER A 1 73 ? -5.612 -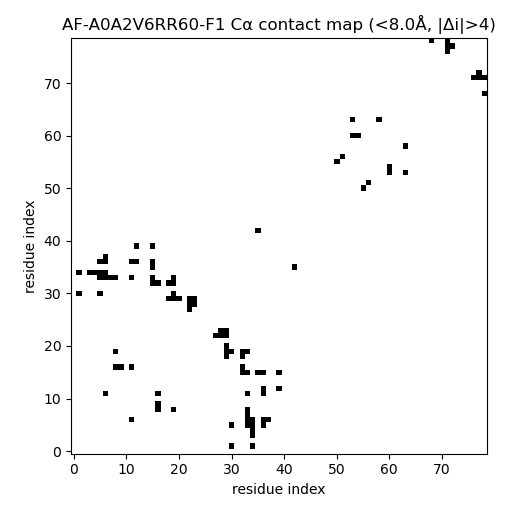17.489 -7.622 1.00 97.19 73 SER A C 1
ATOM 592 O O . SER A 1 73 ? -5.433 -18.014 -8.710 1.00 97.19 73 SER A O 1
ATOM 594 N N . LEU A 1 74 ? -6.837 -17.280 -7.129 1.00 98.31 74 LEU A N 1
ATOM 595 C CA . LEU A 1 74 ? -8.061 -17.607 -7.876 1.00 98.31 74 LEU A CA 1
ATOM 596 C C . LEU A 1 74 ? -8.277 -16.714 -9.108 1.00 98.31 74 LEU A C 1
ATOM 598 O O . LEU A 1 74 ? -9.063 -17.072 -9.976 1.00 98.31 74 LEU A O 1
ATOM 602 N N . ASN A 1 75 ? -7.618 -15.554 -9.159 1.00 97.88 75 ASN A N 1
ATOM 603 C CA . ASN A 1 75 ? -7.721 -14.582 -10.249 1.00 97.88 75 ASN A CA 1
ATOM 604 C C . ASN A 1 75 ? -6.434 -14.503 -11.090 1.00 97.88 75 ASN A C 1
ATOM 606 O O . ASN A 1 75 ? -6.252 -13.522 -11.810 1.00 97.88 75 ASN A O 1
ATOM 610 N N . ASP A 1 76 ? -5.513 -15.465 -10.946 1.00 96.38 76 ASP A N 1
ATOM 611 C CA . ASP A 1 76 ? -4.204 -15.479 -11.618 1.00 96.38 76 ASP A CA 1
ATOM 612 C C . ASP A 1 76 ? -3.434 -14.146 -11.502 1.00 96.38 76 ASP A C 1
ATOM 614 O O . ASP A 1 76 ? -2.702 -13.713 -12.397 1.00 96.38 76 ASP A O 1
ATOM 618 N N . CYS A 1 77 ? -3.603 -13.464 -10.367 1.00 92.75 77 CYS A N 1
ATOM 619 C CA . CYS A 1 77 ? -2.968 -12.187 -10.087 1.00 92.75 77 CYS A CA 1
ATOM 620 C C . CYS A 1 77 ? -1.619 -12.420 -9.403 1.00 92.75 77 CYS A C 1
ATOM 622 O O . CYS A 1 77 ? -1.563 -12.883 -8.263 1.00 92.75 77 CYS A O 1
ATOM 624 N N . ALA A 1 78 ? -0.526 -12.079 -10.090 1.00 85.94 78 ALA A N 1
ATOM 625 C CA . ALA A 1 78 ? 0.817 -12.138 -9.519 1.00 85.94 78 ALA A CA 1
ATOM 626 C C . ALA A 1 78 ? 0.963 -11.107 -8.383 1.00 85.94 78 ALA A C 1
ATOM 628 O O . ALA A 1 78 ? 0.797 -9.906 -8.615 1.00 85.94 78 ALA A O 1
ATOM 629 N N . THR A 1 79 ? 1.268 -11.582 -7.171 1.00 78.19 79 THR A N 1
ATOM 630 C CA . THR A 1 79 ? 1.399 -10.762 -5.951 1.00 78.19 79 THR A CA 1
ATOM 631 C C . THR A 1 79 ? 2.830 -10.615 -5.489 1.00 78.19 79 THR A C 1
ATOM 633 O O . THR A 1 79 ? 3.530 -11.651 -5.502 1.00 78.19 79 THR A O 1
#

Nearest PDB structures (foldseek):
  2prr-assembly1_E  TM=8.102E-01  e=1.807E-01  Cupriavidus pinatubonensis JMP134
  2p03-assembly1_A  TM=3.307E-01  e=4.830E+00  Homo sapiens

Secondary structure (DSSP, 8-state):
--SSPPPPGGGS-HHHHHHHHHHHHTT--THHHHHHTTSHHHHHHHHHHHHHHHHSSSS-HHHHHHHHHHHHHHTT---

Radius of gyration: 13.63 Å; Cα contacts (8 Å, |Δi|>4): 53; chains: 1; bounding box: 24×31×33 Å

pLDDT: mean 94.28, std 4.48, range [68.5, 98.31]